Protein AF-A0A941S075-F1 (afdb_monomer)

Radius of gyration: 33.14 Å; Cα contacts (8 Å, |Δi|>4): 21; chains: 1; bounding box: 70×15×76 Å

Foldseek 3Di:
DDDDDDDWDQDPVRDTDDDDDPPDDPDDDDDDDDDDPPPPPPPPDPPDDDDDDPDDDDPPDDPDPCRVVVDPDD

Structure (mmCIF, N/CA/C/O backbone):
data_AF-A0A941S075-F1
#
_entry.id   AF-A0A941S075-F1
#
loop_
_atom_site.group_PDB
_atom_site.id
_atom_site.type_symbol
_atom_site.label_atom_id
_atom_site.label_alt_id
_atom_site.label_comp_id
_atom_site.label_asym_id
_atom_site.label_entity_id
_atom_site.label_seq_id
_atom_site.pdbx_PDB_ins_code
_atom_site.Cartn_x
_atom_site.Cartn_y
_atom_site.Cartn_z
_atom_site.occupancy
_atom_site.B_iso_or_equiv
_atom_site.auth_seq_id
_atom_site.auth_comp_id
_atom_site.auth_asym_id
_atom_site.auth_atom_id
_atom_site.pdbx_PDB_model_num
ATOM 1 N N . MET A 1 1 ? -0.509 0.198 34.378 1.00 52.25 1 MET A N 1
ATOM 2 C CA . MET A 1 1 ? -0.896 0.364 32.961 1.00 52.25 1 MET A CA 1
ATOM 3 C C . MET A 1 1 ? -1.211 -1.022 32.431 1.00 52.25 1 MET A C 1
ATOM 5 O O . MET A 1 1 ? -0.352 -1.883 32.558 1.00 52.25 1 MET A O 1
ATOM 9 N N . LYS A 1 2 ? -2.438 -1.279 31.970 1.00 54.28 2 LYS A N 1
ATOM 10 C CA . LYS A 1 2 ? -2.818 -2.571 31.379 1.00 54.28 2 LYS A CA 1
ATOM 11 C C . LYS A 1 2 ? -2.994 -2.312 29.885 1.00 54.28 2 LYS A C 1
ATOM 13 O O . LYS A 1 2 ? -3.897 -1.573 29.507 1.00 54.28 2 LYS A O 1
ATOM 18 N N . THR A 1 3 ? -2.069 -2.811 29.074 1.00 58.44 3 THR A N 1
ATOM 19 C CA . THR A 1 3 ? -2.128 -2.671 27.615 1.00 58.44 3 THR A CA 1
ATOM 20 C C . THR A 1 3 ? -3.025 -3.779 27.082 1.00 58.44 3 THR A C 1
ATOM 22 O O . THR A 1 3 ? -2.790 -4.949 27.374 1.00 58.44 3 THR A O 1
ATOM 25 N N . ILE A 1 4 ? -4.082 -3.408 26.363 1.00 63.31 4 ILE A N 1
ATOM 26 C CA . ILE A 1 4 ? -4.980 -4.356 25.702 1.00 63.31 4 ILE A CA 1
ATOM 27 C C . ILE A 1 4 ? -4.588 -4.362 24.231 1.00 63.31 4 ILE A C 1
ATOM 29 O O . ILE A 1 4 ? -4.913 -3.432 23.497 1.00 63.31 4 ILE A O 1
ATOM 33 N N . GLU A 1 5 ? -3.863 -5.394 23.818 1.00 60.09 5 GLU A N 1
ATOM 34 C CA . GLU A 1 5 ? -3.588 -5.649 22.408 1.00 60.09 5 GLU A CA 1
ATOM 35 C C . GLU A 1 5 ? -4.769 -6.423 21.830 1.00 60.09 5 GLU A C 1
ATOM 37 O O . GLU A 1 5 ? -5.092 -7.524 22.276 1.00 60.09 5 GLU A O 1
ATOM 42 N 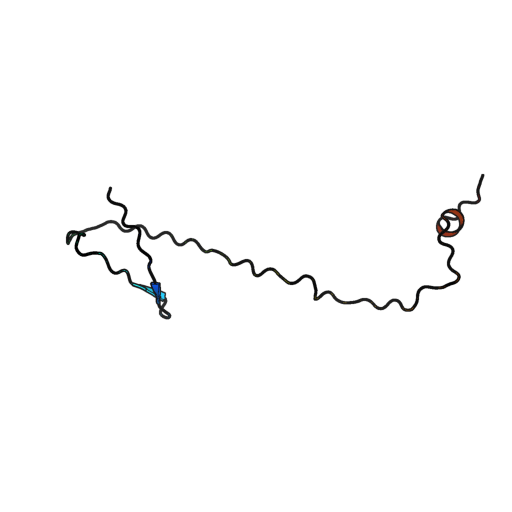N . THR A 1 6 ? -5.469 -5.816 20.877 1.00 64.94 6 THR A N 1
ATOM 43 C CA . THR A 1 6 ? -6.622 -6.432 20.221 1.00 64.94 6 THR A CA 1
ATOM 44 C C . THR A 1 6 ? -6.612 -6.101 18.739 1.00 64.94 6 THR A C 1
ATOM 46 O O . THR A 1 6 ? -6.174 -5.025 18.328 1.00 64.94 6 THR A O 1
ATOM 49 N N . THR A 1 7 ? -7.074 -7.044 17.924 1.00 62.31 7 THR A N 1
ATOM 50 C CA . THR A 1 7 ? -7.194 -6.857 16.480 1.00 62.31 7 THR A CA 1
ATOM 51 C C . THR A 1 7 ? -8.502 -6.136 16.194 1.00 62.31 7 THR A C 1
ATOM 53 O O . THR A 1 7 ? -9.585 -6.676 16.411 1.00 62.31 7 THR A O 1
ATOM 56 N N . ALA A 1 8 ? -8.401 -4.901 15.716 1.00 65.31 8 ALA A N 1
ATOM 57 C CA . ALA A 1 8 ? -9.553 -4.109 15.330 1.00 65.31 8 ALA A CA 1
ATOM 58 C C . ALA A 1 8 ? -9.827 -4.272 13.830 1.00 65.31 8 ALA A C 1
ATOM 60 O O . ALA A 1 8 ? -8.907 -4.214 13.014 1.00 65.31 8 ALA A O 1
ATOM 61 N N . VAL A 1 9 ? -11.093 -4.476 13.465 1.00 69.75 9 VAL A N 1
ATOM 62 C CA . VAL A 1 9 ? -11.517 -4.540 12.062 1.00 69.75 9 VAL A CA 1
ATOM 63 C C . VAL A 1 9 ? -12.069 -3.176 11.669 1.00 69.75 9 VAL A C 1
ATOM 65 O O . VAL A 1 9 ? -12.941 -2.632 12.350 1.00 69.75 9 VAL A O 1
ATOM 68 N N . ILE A 1 10 ? -11.550 -2.623 10.574 1.00 72.62 10 ILE A N 1
ATOM 69 C CA . ILE A 1 10 ? -12.073 -1.400 9.962 1.00 72.62 10 ILE A CA 1
ATOM 70 C C . ILE A 1 10 ? -13.151 -1.818 8.961 1.00 72.62 10 ILE A C 1
ATOM 72 O O . ILE A 1 10 ? -12.866 -2.522 7.991 1.00 72.62 10 ILE A O 1
ATOM 76 N N . GLY A 1 11 ? -14.394 -1.415 9.224 1.00 74.31 11 GLY A N 1
ATOM 77 C CA . GLY A 1 11 ? -15.522 -1.663 8.332 1.00 74.31 11 GLY A CA 1
ATOM 78 C C . GLY A 1 11 ? -15.440 -0.859 7.024 1.00 74.31 11 GLY A C 1
ATOM 79 O O . GLY A 1 11 ? -14.662 0.093 6.915 1.00 74.31 11 GLY A O 1
ATOM 80 N N . PRO A 1 12 ? -16.261 -1.196 6.011 1.00 74.94 12 PRO A N 1
ATOM 81 C CA . PRO A 1 12 ? -16.320 -0.461 4.739 1.00 74.94 12 PRO A CA 1
ATOM 82 C C . PRO A 1 12 ? -16.793 0.997 4.895 1.00 74.94 12 PRO A C 1
ATOM 84 O O . PRO A 1 12 ? -16.555 1.832 4.026 1.00 74.94 12 PRO A O 1
ATOM 87 N N . ASP A 1 13 ? -17.431 1.311 6.018 1.00 85.50 13 ASP A N 1
ATOM 88 C CA . ASP A 1 13 ? -17.854 2.640 6.462 1.00 85.50 13 ASP A CA 1
ATOM 89 C C . ASP A 1 13 ? -16.754 3.421 7.206 1.00 85.50 13 ASP A C 1
ATOM 91 O O . ASP A 1 13 ? -16.994 4.535 7.669 1.00 85.50 13 ASP A O 1
ATOM 95 N N . ARG A 1 14 ? -15.539 2.862 7.294 1.00 71.56 14 ARG A N 1
ATOM 96 C CA . ARG A 1 14 ? -14.397 3.402 8.049 1.00 71.56 14 ARG A CA 1
ATOM 97 C C . ARG A 1 14 ? -14.637 3.472 9.561 1.00 71.56 14 ARG A C 1
ATOM 99 O O . ARG A 1 14 ? -13.934 4.212 10.249 1.00 71.56 14 ARG A O 1
ATOM 106 N N . LEU A 1 15 ? -15.584 2.699 10.094 1.00 75.38 15 LEU A N 1
ATOM 107 C CA . LEU A 1 15 ? -15.772 2.571 11.536 1.00 75.38 15 LEU A CA 1
ATOM 108 C C . LEU A 1 15 ? -14.850 1.489 12.109 1.00 75.38 15 LEU A C 1
ATOM 110 O O . LEU A 1 15 ? -14.789 0.360 11.619 1.00 75.38 15 LEU A O 1
ATOM 114 N N . LEU A 1 16 ? -14.135 1.848 13.176 1.00 72.25 16 LEU A N 1
ATOM 115 C CA . LEU A 1 16 ? -13.318 0.932 13.965 1.00 72.25 16 LEU A CA 1
ATOM 116 C C . LEU A 1 16 ? -14.193 0.304 15.053 1.00 72.25 16 LEU A C 1
ATOM 118 O O . LEU A 1 16 ? -14.554 0.977 16.018 1.00 72.25 16 LEU A O 1
ATOM 122 N N . THR A 1 17 ? -14.528 -0.979 14.913 1.00 74.88 17 THR A N 1
ATOM 123 C CA . THR A 1 17 ? -15.294 -1.699 15.942 1.00 74.88 17 THR A CA 1
ATOM 124 C C . THR A 1 17 ? -14.354 -2.594 16.740 1.00 74.88 17 THR A C 1
ATOM 126 O O . THR A 1 17 ? -13.698 -3.471 16.180 1.00 74.88 17 THR A O 1
ATOM 129 N N . VAL A 1 18 ? -14.276 -2.369 18.054 1.00 74.31 18 VAL A N 1
ATOM 130 C CA . VAL A 1 18 ? -13.439 -3.153 18.971 1.00 74.31 18 VAL A CA 1
ATOM 131 C C . VAL A 1 18 ? -14.326 -3.793 20.024 1.00 74.31 18 VAL A C 1
ATOM 133 O O . VAL A 1 18 ? -15.012 -3.099 20.773 1.00 74.31 18 VAL A O 1
ATOM 136 N N . GLN A 1 19 ? -14.295 -5.121 20.106 1.00 74.31 19 GLN A N 1
ATOM 137 C CA . GLN A 1 19 ? -14.951 -5.846 21.184 1.00 74.31 19 GLN A CA 1
ATOM 138 C C . GLN A 1 19 ? -13.969 -6.003 22.347 1.00 74.31 19 GLN A C 1
ATOM 140 O O . GLN A 1 19 ? -12.988 -6.740 22.255 1.00 74.31 19 GLN A O 1
ATOM 145 N N . LEU A 1 20 ? -14.215 -5.274 23.436 1.00 75.44 20 LEU A N 1
ATOM 146 C CA . LEU A 1 20 ? -13.419 -5.392 24.655 1.00 75.44 20 LEU A CA 1
ATOM 147 C C . LEU A 1 20 ? -13.810 -6.672 25.418 1.00 75.44 20 LEU A C 1
ATOM 149 O O . LEU A 1 20 ? -15.000 -6.989 25.506 1.00 75.44 20 LEU A O 1
ATOM 153 N N . PRO A 1 21 ? -12.839 -7.415 25.975 1.00 73.62 21 PRO A N 1
ATOM 154 C CA . PRO A 1 21 ? -13.124 -8.588 26.792 1.00 73.62 21 PRO A CA 1
ATOM 155 C C . PRO A 1 21 ? -13.825 -8.199 28.101 1.00 73.62 21 PRO A C 1
ATOM 157 O O . PRO A 1 21 ? -13.649 -7.096 28.615 1.00 73.62 21 PRO A O 1
ATOM 160 N N . ALA A 1 22 ? -14.578 -9.139 28.680 1.00 74.75 22 ALA A N 1
ATOM 161 C CA . ALA A 1 22 ? -15.375 -8.920 29.894 1.00 74.75 22 ALA A CA 1
ATOM 162 C C . ALA A 1 22 ? -14.553 -8.566 31.156 1.00 74.75 22 ALA A C 1
ATOM 164 O O . ALA A 1 22 ? -15.125 -8.171 32.165 1.00 74.75 22 ALA A O 1
ATOM 165 N N . ASP A 1 23 ? -13.224 -8.696 31.097 1.00 72.69 23 ASP A N 1
ATOM 166 C CA . ASP A 1 23 ? -12.277 -8.355 32.170 1.00 72.69 23 ASP A CA 1
ATOM 167 C C . ASP A 1 23 ? -11.916 -6.851 32.213 1.00 72.69 23 ASP A C 1
ATOM 169 O O . ASP A 1 23 ? -11.083 -6.413 33.008 1.00 72.69 23 ASP A O 1
ATOM 173 N N . VAL A 1 24 ? -12.508 -6.034 31.332 1.00 72.06 24 VAL A N 1
ATOM 174 C CA . VAL A 1 24 ? -12.361 -4.574 31.363 1.00 72.06 24 VAL A CA 1
ATOM 175 C C . VAL A 1 24 ? -13.471 -3.973 32.216 1.00 72.06 24 VAL A C 1
ATOM 177 O O . VAL A 1 24 ? -14.656 -4.107 31.910 1.00 72.06 24 VAL A O 1
ATOM 180 N N 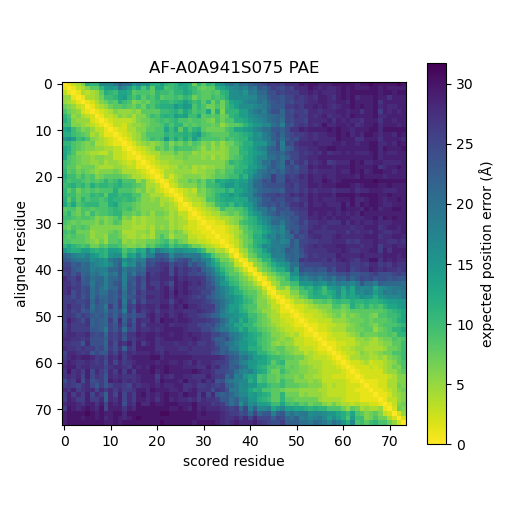. THR A 1 25 ? -13.087 -3.284 33.288 1.00 74.06 25 THR A N 1
ATOM 181 C CA . THR A 1 25 ? -14.031 -2.611 34.178 1.00 74.06 25 THR A CA 1
ATOM 182 C C . THR A 1 25 ? -14.781 -1.510 33.432 1.00 74.06 25 THR A C 1
ATOM 184 O O . THR A 1 25 ? -14.190 -0.741 32.677 1.00 74.06 25 THR A O 1
ATOM 187 N N . LEU A 1 26 ? -16.085 -1.384 33.673 1.00 73.12 26 LEU A N 1
ATOM 188 C CA . LEU A 1 26 ? -16.863 -0.271 33.134 1.00 73.12 26 LEU A CA 1
ATOM 189 C C . LEU A 1 26 ? -16.382 1.036 33.777 1.00 73.12 26 LEU A C 1
ATOM 191 O O . LEU A 1 26 ? -16.383 1.172 35.000 1.00 73.12 26 LEU A O 1
ATOM 195 N N . GLY A 1 27 ? -15.947 1.993 32.962 1.00 76.94 27 GLY A N 1
ATOM 196 C CA . GLY A 1 27 ? -15.433 3.269 33.451 1.00 76.94 27 GLY A CA 1
ATOM 197 C C . GLY A 1 27 ? -14.648 4.043 32.393 1.00 76.94 27 GLY A C 1
ATOM 198 O O . GLY A 1 27 ? -14.457 3.547 31.280 1.00 76.94 27 GLY A O 1
ATOM 199 N N . PRO A 1 28 ? -14.185 5.260 32.719 1.00 72.75 28 PRO A N 1
ATOM 200 C CA . PRO A 1 28 ? -13.371 6.060 31.814 1.00 72.75 28 PRO A CA 1
ATOM 201 C C . PRO A 1 28 ? -12.006 5.398 31.587 1.00 72.75 28 PRO A C 1
ATOM 203 O O . PRO A 1 28 ? -11.259 5.155 32.532 1.00 72.75 28 PRO A O 1
ATOM 206 N N . HIS A 1 29 ? -11.680 5.126 30.325 1.00 71.31 29 HIS A N 1
ATOM 207 C CA . HIS A 1 29 ? -10.398 4.563 29.906 1.00 71.31 29 HIS A CA 1
ATOM 208 C C . HIS A 1 29 ? -9.792 5.439 28.812 1.00 71.31 29 HIS A C 1
ATOM 210 O O . HIS A 1 29 ? -10.492 5.880 27.902 1.00 71.31 29 HIS A O 1
ATOM 216 N N . ASN A 1 30 ? -8.483 5.672 28.889 1.00 69.19 30 ASN A N 1
ATOM 217 C CA . ASN A 1 30 ? -7.744 6.332 27.818 1.00 69.19 30 ASN A CA 1
ATOM 218 C C . ASN A 1 30 ? -7.396 5.298 26.746 1.00 69.19 30 ASN A C 1
ATOM 220 O O . ASN A 1 30 ? -6.733 4.304 27.043 1.00 69.19 30 ASN A O 1
ATOM 224 N N . ILE A 1 31 ? -7.837 5.543 25.514 1.00 74.00 31 ILE A N 1
ATOM 225 C CA . ILE A 1 31 ? -7.578 4.677 24.362 1.00 74.00 31 ILE A CA 1
ATOM 226 C C . ILE A 1 31 ? -6.523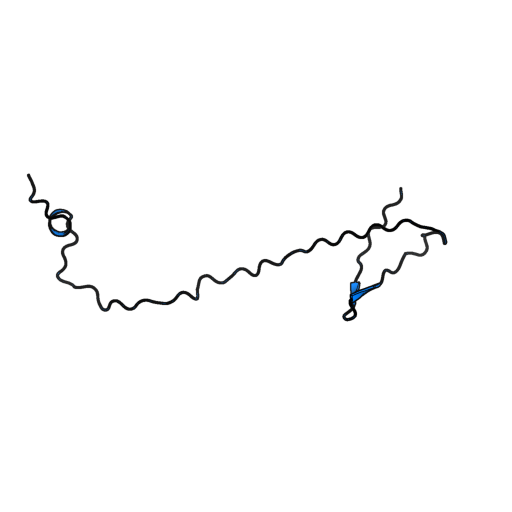 5.351 23.485 1.00 74.00 31 ILE A C 1
ATOM 228 O O . ILE A 1 31 ? -6.678 6.513 23.113 1.00 74.00 31 ILE A O 1
ATOM 232 N N . LEU A 1 32 ? -5.462 4.618 23.147 1.00 73.62 32 LEU A N 1
ATOM 233 C CA . LEU A 1 32 ? -4.460 5.032 22.168 1.00 73.62 32 LEU A CA 1
ATOM 234 C C . LEU A 1 32 ? -4.610 4.146 20.931 1.00 73.62 32 LEU A C 1
ATOM 236 O O . LEU A 1 32 ? -4.429 2.934 21.018 1.00 73.62 32 LEU A O 1
ATOM 240 N N . VAL A 1 33 ? -4.946 4.750 19.794 1.00 72.50 33 VAL A N 1
ATOM 241 C CA . VAL A 1 33 ? -5.013 4.059 18.503 1.00 72.50 33 VAL A CA 1
ATOM 242 C C . VAL A 1 33 ? -3.778 4.448 17.704 1.00 72.50 33 VAL A C 1
ATOM 244 O O . VAL A 1 33 ? -3.567 5.627 17.430 1.00 72.50 33 VAL A O 1
ATOM 247 N N . VAL A 1 34 ? -2.966 3.457 17.342 1.00 72.00 34 VAL A N 1
ATOM 248 C CA . VAL A 1 34 ? -1.817 3.626 16.449 1.00 72.00 34 VAL A CA 1
ATOM 249 C C . VAL A 1 34 ? -2.151 2.902 15.154 1.00 72.00 34 VAL A C 1
ATOM 251 O O . VAL A 1 34 ? -2.409 1.701 15.169 1.00 72.00 34 VAL A O 1
ATOM 254 N N . VAL A 1 35 ? -2.202 3.644 14.052 1.00 70.50 35 VAL A N 1
ATOM 255 C CA . VAL A 1 35 ? -2.415 3.088 12.714 1.00 70.50 35 VAL A CA 1
ATOM 256 C C . VAL A 1 35 ? -1.057 3.035 12.036 1.00 70.50 35 VAL A C 1
ATOM 258 O O . VAL A 1 35 ? -0.452 4.079 11.802 1.00 70.50 35 VAL A O 1
ATOM 261 N N . ASP A 1 36 ? -0.581 1.824 11.767 1.00 62.19 36 ASP A N 1
ATOM 262 C CA . ASP A 1 36 ? 0.622 1.600 10.975 1.00 62.19 36 ASP A CA 1
ATOM 263 C C . ASP A 1 36 ? 0.185 1.271 9.545 1.00 62.19 36 ASP A C 1
ATOM 265 O O . ASP A 1 36 ? -0.391 0.211 9.280 1.00 62.19 36 ASP A O 1
ATOM 269 N N . ASP A 1 37 ? 0.370 2.223 8.634 1.00 58.22 3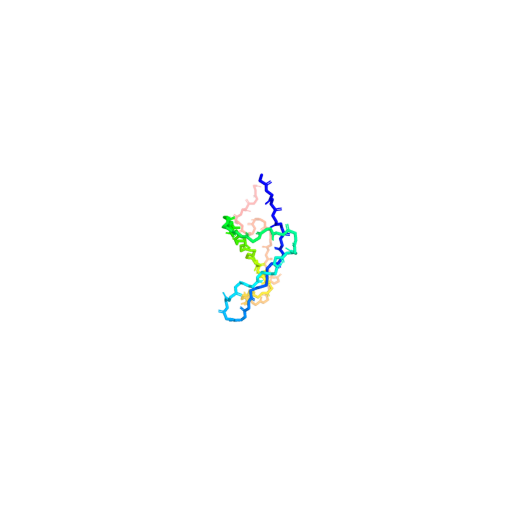7 ASP A N 1
ATOM 270 C CA . ASP A 1 37 ? 0.104 2.008 7.217 1.00 58.22 37 ASP A CA 1
ATOM 271 C C . ASP A 1 37 ? 1.267 1.190 6.649 1.00 58.22 37 ASP A C 1
ATOM 273 O O . ASP A 1 37 ? 2.299 1.719 6.228 1.00 58.22 37 ASP A O 1
ATOM 277 N N . LEU A 1 38 ? 1.095 -0.133 6.609 1.00 59.16 38 LEU A N 1
ATOM 278 C CA . LEU A 1 38 ? 1.925 -0.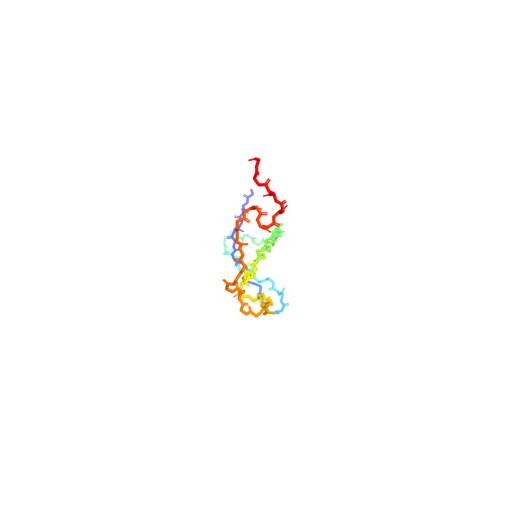986 5.771 1.00 59.16 38 LEU A CA 1
ATOM 279 C C . LEU A 1 38 ? 1.563 -0.680 4.319 1.00 59.16 38 LEU A C 1
ATOM 281 O O . LEU A 1 38 ? 0.735 -1.360 3.711 1.00 59.16 38 LEU A O 1
ATOM 285 N N . VAL A 1 39 ? 2.186 0.361 3.762 1.00 54.97 39 VAL A N 1
ATOM 286 C CA . VAL A 1 39 ? 2.208 0.599 2.322 1.00 54.97 39 VAL A CA 1
ATOM 287 C C . VAL A 1 39 ? 2.774 -0.673 1.706 1.00 54.97 39 VAL A C 1
ATOM 289 O O . VAL A 1 39 ? 3.982 -0.910 1.713 1.00 54.97 39 VAL A O 1
ATOM 292 N N . GLN A 1 40 ? 1.889 -1.538 1.211 1.00 55.97 40 GLN A N 1
ATOM 293 C CA . GLN A 1 40 ? 2.273 -2.634 0.345 1.00 55.97 40 GLN A CA 1
ATOM 294 C C . GLN A 1 40 ? 2.851 -1.980 -0.902 1.00 55.97 40 GLN A C 1
ATOM 296 O O . GLN A 1 40 ? 2.125 -1.636 -1.834 1.00 55.97 40 GLN A O 1
ATOM 301 N N . THR A 1 41 ? 4.166 -1.763 -0.899 1.00 57.78 41 THR A N 1
ATOM 302 C CA . THR A 1 41 ? 4.925 -1.422 -2.093 1.00 57.78 41 THR A CA 1
ATOM 303 C C . THR A 1 41 ? 4.667 -2.547 -3.073 1.00 57.78 41 THR A C 1
ATOM 305 O O . THR A 1 41 ? 5.249 -3.629 -2.990 1.00 57.78 41 THR A O 1
ATOM 308 N N . ARG A 1 42 ? 3.710 -2.322 -3.971 1.00 61.03 42 ARG A N 1
ATOM 309 C CA . ARG A 1 42 ? 3.444 -3.209 -5.087 1.00 61.03 42 ARG A CA 1
ATOM 310 C C . ARG A 1 42 ? 4.736 -3.214 -5.885 1.00 61.03 42 ARG A C 1
ATOM 312 O O . ARG A 1 42 ? 5.062 -2.206 -6.503 1.00 61.03 42 ARG A O 1
ATOM 319 N N . ALA A 1 43 ? 5.497 -4.301 -5.798 1.00 63.06 43 ALA A N 1
ATOM 320 C CA . ALA A 1 43 ? 6.712 -4.460 -6.577 1.00 63.06 43 ALA A CA 1
ATOM 321 C C . ALA A 1 43 ? 6.340 -4.240 -8.049 1.00 63.06 43 ALA A C 1
ATOM 323 O O . ALA A 1 43 ? 5.595 -5.033 -8.633 1.00 63.06 43 ALA A O 1
ATOM 324 N N . SER A 1 44 ? 6.765 -3.111 -8.615 1.00 66.88 44 SER A N 1
ATOM 325 C CA . SER A 1 44 ? 6.567 -2.828 -10.027 1.00 66.88 44 SER A CA 1
ATOM 326 C C . SER A 1 44 ? 7.422 -3.816 -10.800 1.00 66.88 44 SER A C 1
ATOM 328 O O . SER A 1 44 ? 8.634 -3.903 -10.606 1.00 66.88 44 SER A O 1
ATOM 330 N N . ARG A 1 45 ? 6.751 -4.599 -11.633 1.00 69.25 45 ARG A N 1
ATOM 331 C CA . ARG A 1 45 ? 7.359 -5.546 -12.553 1.00 69.25 45 ARG A CA 1
ATOM 332 C C . ARG A 1 45 ? 8.236 -4.767 -13.543 1.00 69.25 45 ARG A C 1
ATOM 334 O O . ARG A 1 45 ? 7.748 -3.854 -14.198 1.00 69.25 45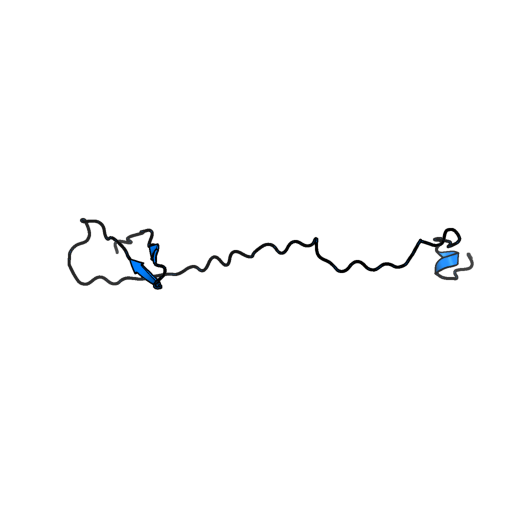 ARG A O 1
ATOM 341 N N . LEU A 1 46 ? 9.538 -5.065 -13.569 1.00 73.25 46 LEU A N 1
ATOM 342 C CA . LEU A 1 46 ? 10.551 -4.416 -14.424 1.00 73.25 46 LEU A CA 1
ATOM 343 C C . LEU A 1 46 ? 10.560 -4.994 -15.856 1.00 73.25 46 LEU A C 1
ATOM 345 O O . LEU A 1 46 ? 11.542 -4.873 -16.576 1.00 73.25 46 LEU A O 1
ATOM 349 N N . ASP A 1 47 ? 9.495 -5.681 -16.250 1.00 78.06 47 ASP A N 1
ATOM 350 C CA . ASP A 1 47 ? 9.352 -6.374 -17.533 1.00 78.06 47 ASP A CA 1
ATOM 351 C C . ASP A 1 47 ? 8.624 -5.549 -18.607 1.00 78.06 47 ASP A C 1
ATOM 353 O O . ASP A 1 47 ? 8.608 -5.956 -19.764 1.00 78.06 47 ASP A O 1
ATOM 357 N N . ASP A 1 48 ? 8.086 -4.374 -18.267 1.00 79.12 48 ASP A N 1
ATOM 358 C CA . ASP A 1 48 ? 7.337 -3.510 -19.192 1.00 79.12 48 ASP A CA 1
ATOM 359 C C . ASP A 1 48 ? 8.119 -2.232 -19.545 1.00 79.12 48 ASP A C 1
ATOM 361 O O . ASP A 1 48 ? 7.735 -1.112 -19.200 1.00 79.12 48 ASP A O 1
ATOM 365 N N . PHE A 1 49 ? 9.278 -2.402 -20.189 1.00 83.62 49 PHE A N 1
ATOM 366 C CA . PHE A 1 49 ? 10.052 -1.289 -20.743 1.00 83.62 49 PHE A CA 1
ATOM 367 C C . PHE A 1 49 ? 9.853 -1.184 -22.260 1.00 83.62 49 PHE A C 1
ATOM 369 O O . PHE A 1 49 ? 9.796 -2.208 -22.949 1.00 83.62 49 PHE A O 1
ATOM 376 N N . PRO A 1 50 ? 9.800 0.040 -22.820 1.00 87.19 50 PRO A N 1
ATOM 377 C CA . PRO A 1 50 ? 9.725 0.223 -24.262 1.00 87.19 50 PRO A CA 1
ATOM 378 C C . PRO A 1 50 ? 10.932 -0.432 -24.940 1.00 87.19 50 PRO A C 1
ATOM 380 O O . PRO A 1 50 ? 12.084 -0.148 -24.611 1.00 87.19 50 PRO A O 1
ATOM 383 N N . THR A 1 51 ? 10.659 -1.316 -25.899 1.00 87.31 51 THR A N 1
ATOM 384 C CA . THR A 1 51 ? 11.696 -1.969 -26.701 1.00 87.31 51 THR A CA 1
ATOM 385 C C . THR A 1 51 ? 12.063 -1.070 -27.876 1.00 87.31 51 THR A C 1
ATOM 387 O O . THR A 1 51 ? 11.193 -0.670 -28.649 1.00 87.31 51 THR A O 1
ATOM 390 N N . ILE A 1 52 ? 13.351 -0.755 -28.014 1.00 90.88 52 ILE A N 1
ATOM 391 C CA . ILE A 1 52 ? 13.892 -0.081 -29.197 1.00 90.88 52 ILE A CA 1
ATOM 392 C C . ILE A 1 52 ? 14.292 -1.126 -30.247 1.00 90.88 52 ILE A C 1
ATOM 394 O O . ILE A 1 52 ? 15.014 -2.071 -29.933 1.00 90.88 52 ILE A O 1
ATOM 398 N N . ASP A 1 53 ? 13.840 -0.947 -31.490 1.00 90.75 53 ASP A N 1
ATOM 399 C CA . ASP A 1 53 ? 14.304 -1.717 -32.649 1.00 90.75 53 ASP A CA 1
ATOM 400 C C . ASP A 1 53 ? 15.347 -0.894 -33.417 1.00 90.75 53 ASP A C 1
ATOM 402 O O . ASP A 1 53 ? 15.052 0.187 -33.929 1.00 90.75 53 ASP A O 1
ATOM 406 N N . VAL A 1 54 ? 16.583 -1.392 -33.455 1.00 91.25 54 VAL A N 1
ATOM 407 C CA . VAL A 1 54 ? 17.719 -0.768 -34.156 1.00 91.25 54 VAL A CA 1
ATOM 408 C C . VAL A 1 54 ? 18.127 -1.543 -35.414 1.00 91.25 54 VAL A C 1
ATOM 410 O O . VAL A 1 54 ? 19.161 -1.248 -36.012 1.00 91.25 54 VAL A O 1
ATOM 413 N N . GLY A 1 55 ? 17.316 -2.518 -35.836 1.00 91.25 55 GLY A N 1
ATOM 414 C CA . GLY A 1 55 ? 17.626 -3.402 -36.951 1.00 91.25 55 GLY A CA 1
ATOM 415 C C . GLY A 1 55 ? 18.748 -4.408 -36.645 1.00 91.25 55 GLY A C 1
ATOM 416 O O . GLY A 1 55 ? 19.267 -4.480 -35.527 1.00 91.25 55 GLY A O 1
ATOM 417 N N . PRO A 1 56 ? 19.121 -5.241 -37.632 1.00 89.88 56 PRO A N 1
ATOM 418 C CA . PRO A 1 56 ? 20.156 -6.252 -37.461 1.00 89.88 56 PRO A CA 1
ATOM 419 C C . PRO A 1 56 ? 21.543 -5.625 -37.292 1.00 89.88 56 PRO A C 1
ATOM 421 O O . PRO A 1 56 ? 21.899 -4.659 -37.969 1.00 89.88 56 PRO A O 1
ATOM 424 N N . TRP A 1 57 ? 22.362 -6.233 -36.433 1.00 87.44 57 TRP A N 1
ATOM 425 C CA . TRP A 1 57 ? 23.750 -5.820 -36.252 1.00 87.44 57 TRP A CA 1
ATOM 426 C C . TRP A 1 57 ? 24.561 -6.037 -37.546 1.00 87.44 57 TRP A C 1
ATOM 428 O O . TRP A 1 57 ? 24.490 -7.124 -38.131 1.00 87.44 57 TRP A O 1
ATOM 438 N N . PRO A 1 58 ? 25.347 -5.049 -38.010 1.00 88.94 58 PRO A N 1
ATOM 439 C CA . PRO A 1 58 ? 26.122 -5.178 -39.239 1.00 88.94 58 PRO A CA 1
ATOM 440 C C . PRO A 1 58 ? 27.217 -6.240 -39.090 1.00 88.94 58 PRO A C 1
ATOM 442 O O . PRO A 1 58 ? 28.061 -6.164 -38.201 1.00 88.94 58 PRO A O 1
ATOM 445 N N . SER A 1 59 ? 27.250 -7.219 -39.997 1.00 88.31 59 SER A N 1
ATOM 446 C CA . SER A 1 59 ? 28.241 -8.309 -39.970 1.00 88.31 59 SER A CA 1
ATOM 447 C C . SER A 1 59 ? 29.666 -7.861 -40.311 1.00 88.31 59 SER A C 1
ATOM 449 O O . SER A 1 59 ? 30.621 -8.585 -40.045 1.00 88.31 59 SER A O 1
ATOM 451 N N . THR A 1 60 ? 29.813 -6.679 -40.908 1.00 89.38 60 THR A N 1
ATOM 452 C CA . THR A 1 60 ? 31.090 -6.131 -41.378 1.00 89.38 60 THR A CA 1
ATOM 453 C C . THR A 1 60 ? 31.744 -5.174 -40.385 1.00 89.38 60 THR A C 1
ATOM 455 O O . THR A 1 60 ? 32.813 -4.645 -40.684 1.00 89.38 60 THR A O 1
ATOM 458 N N . ILE A 1 61 ? 31.119 -4.901 -39.234 1.00 88.44 61 ILE A N 1
ATOM 459 C CA . ILE A 1 61 ? 31.699 -3.985 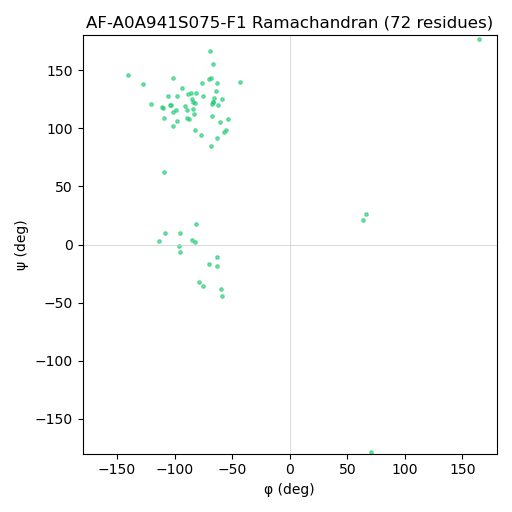-38.248 1.00 88.44 61 ILE A CA 1
ATOM 460 C C . ILE A 1 61 ? 32.848 -4.667 -37.504 1.00 88.44 61 ILE A C 1
ATOM 462 O O . ILE A 1 61 ? 32.703 -5.764 -36.963 1.00 88.44 61 ILE A O 1
ATOM 466 N N . SER A 1 62 ? 34.002 -4.007 -37.469 1.00 85.12 62 SER A N 1
ATOM 467 C CA . SER A 1 62 ? 35.103 -4.445 -36.621 1.00 85.12 62 SER A CA 1
ATOM 468 C C . SER A 1 62 ? 34.872 -3.963 -35.193 1.00 85.12 62 SER A C 1
ATOM 470 O O . SER A 1 62 ? 34.593 -2.789 -34.961 1.00 85.12 62 SER A O 1
ATOM 472 N N . LEU A 1 63 ? 35.002 -4.878 -34.230 1.00 88.19 63 LEU A N 1
ATOM 473 C CA . LEU A 1 63 ? 34.980 -4.570 -32.795 1.00 88.19 63 LEU A CA 1
ATOM 474 C C . LEU A 1 63 ? 36.391 -4.399 -32.220 1.00 88.19 63 LEU A C 1
ATOM 476 O O . LEU A 1 63 ? 36.576 -4.365 -31.003 1.00 88.19 63 LEU A O 1
ATOM 480 N N . ARG A 1 64 ? 37.407 -4.344 -33.086 1.00 87.06 64 ARG A N 1
ATOM 481 C CA . ARG A 1 64 ? 38.771 -4.060 -32.661 1.00 87.06 64 ARG A CA 1
ATOM 482 C C . ARG A 1 64 ? 38.873 -2.610 -32.224 1.00 87.06 64 ARG A C 1
ATOM 484 O O . ARG A 1 64 ? 38.285 -1.717 -32.828 1.00 87.06 64 ARG A O 1
ATOM 491 N N . ARG A 1 65 ? 39.656 -2.381 -31.174 1.00 86.50 65 ARG A N 1
ATOM 492 C CA . ARG A 1 65 ? 39.870 -1.049 -30.606 1.00 86.50 65 ARG A CA 1
ATOM 493 C C . ARG A 1 65 ? 40.475 -0.101 -31.638 1.00 86.5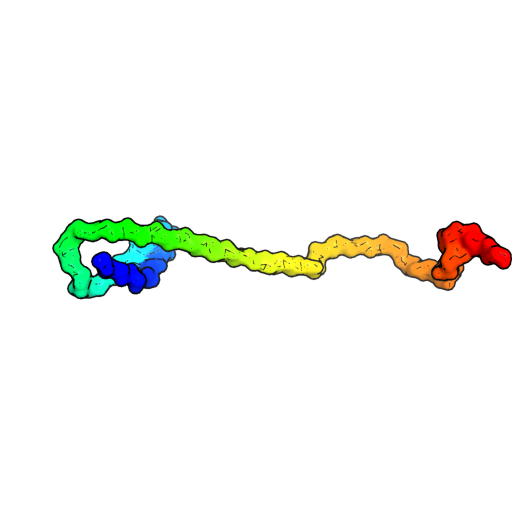0 65 ARG A C 1
ATOM 495 O O . ARG A 1 65 ? 40.079 1.054 -31.704 1.00 86.50 65 ARG A O 1
ATOM 502 N N . GLU A 1 66 ? 41.381 -0.609 -32.465 1.00 89.56 66 GLU A N 1
ATOM 503 C CA . GLU A 1 66 ? 42.024 0.158 -33.530 1.00 89.56 66 GLU A CA 1
ATOM 504 C C . GLU A 1 66 ? 40.994 0.719 -34.520 1.00 89.56 66 GLU A C 1
ATOM 506 O O . GLU A 1 66 ? 41.027 1.904 -34.841 1.00 89.56 66 GLU A O 1
ATOM 511 N N . ASP A 1 67 ? 40.025 -0.105 -34.92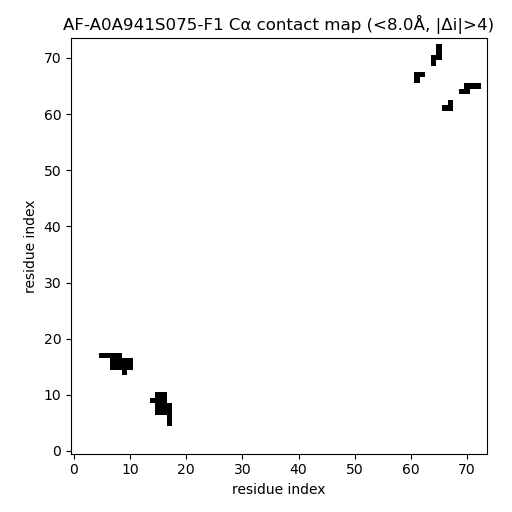1 1.00 86.62 67 ASP A N 1
ATOM 512 C CA . ASP A 1 67 ? 38.992 0.264 -35.890 1.00 86.62 67 ASP A CA 1
ATOM 513 C C . ASP A 1 67 ? 37.868 1.111 -35.264 1.00 86.62 67 ASP A C 1
ATOM 515 O O . ASP A 1 67 ? 37.308 1.981 -35.926 1.00 86.62 67 ASP A O 1
ATOM 519 N N . LEU A 1 68 ? 37.551 0.890 -33.982 1.00 88.81 68 LEU A N 1
ATOM 520 C CA . LEU A 1 68 ? 36.537 1.661 -33.249 1.00 88.81 68 LEU A CA 1
ATOM 521 C C . LEU A 1 68 ? 37.022 3.059 -32.844 1.00 88.81 68 LEU A C 1
ATOM 523 O O . LEU A 1 68 ? 36.230 4.000 -32.830 1.00 88.81 68 LEU A O 1
ATOM 527 N N . TYR A 1 69 ? 38.302 3.193 -32.492 1.00 87.81 69 TYR A N 1
ATOM 528 C CA . TYR A 1 69 ? 38.871 4.428 -31.943 1.00 87.81 69 TYR A CA 1
ATOM 529 C C . TYR A 1 69 ? 39.894 5.099 -32.868 1.00 87.81 69 TYR A C 1
ATOM 531 O O . TYR A 1 69 ? 40.467 6.122 -32.499 1.00 87.81 69 TYR A O 1
ATOM 539 N N . GLY A 1 70 ? 40.120 4.559 -34.070 1.00 83.31 70 GLY A N 1
ATOM 540 C CA . GLY A 1 70 ? 41.074 5.114 -35.033 1.00 83.31 70 GLY A CA 1
ATOM 541 C C . GLY A 1 70 ? 42.528 5.031 -34.562 1.00 83.31 70 GLY A C 1
ATOM 542 O O . GLY A 1 70 ? 43.353 5.855 -34.953 1.00 83.31 70 GLY A O 1
ATOM 543 N N . GLU A 1 71 ? 42.851 4.064 -33.700 1.00 83.69 71 GLU A N 1
ATOM 544 C CA . GLU A 1 71 ? 44.219 3.855 -33.236 1.00 83.69 71 GLU A CA 1
ATOM 545 C C . GLU A 1 71 ? 44.989 3.037 -34.278 1.00 83.69 71 GLU A C 1
ATOM 547 O O . GLU A 1 71 ? 44.912 1.812 -34.310 1.00 83.69 71 GLU A O 1
ATOM 552 N N . SER A 1 72 ? 45.773 3.694 -35.132 1.00 73.31 72 SER A N 1
ATOM 553 C CA . SER A 1 72 ? 46.806 2.999 -35.900 1.00 73.31 72 SER A CA 1
ATOM 554 C C . SER A 1 72 ? 47.876 2.526 -34.915 1.00 73.31 72 SER A C 1
ATOM 556 O O . SER A 1 72 ? 48.553 3.361 -34.308 1.00 73.31 72 SER A O 1
ATOM 558 N N . GLY A 1 73 ? 47.973 1.209 -34.706 1.00 68.62 73 GLY A N 1
ATOM 559 C CA . GLY A 1 73 ? 48.970 0.580 -33.837 1.00 68.62 73 GLY A CA 1
ATOM 560 C C . GLY A 1 73 ? 50.362 1.188 -34.027 1.00 68.62 73 GLY A C 1
ATOM 561 O O . GLY A 1 73 ? 50.735 1.546 -35.142 1.00 68.62 73 GLY A O 1
ATOM 562 N N . ARG A 1 74 ? 51.069 1.359 -32.907 1.00 65.00 74 ARG A N 1
ATOM 563 C CA . ARG A 1 74 ? 52.403 1.972 -32.835 1.00 65.00 74 ARG A CA 1
ATOM 564 C C . ARG A 1 74 ? 53.395 1.371 -33.824 1.00 65.00 74 ARG A C 1
ATOM 566 O O . ARG A 1 74 ? 53.390 0.127 -33.952 1.00 65.00 74 ARG A O 1
#

pLDDT: mean 74.82, std 10.73, range [52.25, 91.25]

Sequence (74 aa):
MKTIETTAVIGPDRLLTVQLPADVTLGPHNILVVVDDLVQTRASRLDDFPTIDVGPWPSTISLRREDLYGESGR

Secondary structure (DSSP, 8-state):
--------EE-TT--EE----TTSPSS------------------TT-PPPP---SPPTT----HHHHHT----

Solvent-accessible surface area (backbone atoms only — not comparable to full-atom values): 5743 Å² total; per-residue (Å²): 137,85,85,83,89,74,91,66,52,70,46,99,85,71,47,77,56,73,87,78,64,90,89,60,77,92,71,96,73,92,82,85,86,83,84,81,82,77,74,76,76,71,79,74,74,89,82,80,67,90,82,84,87,83,73,80,81,69,90,82,66,66,87,47,65,40,73,68,69,70,47,77,78,132

Mean predicted aligned error: 16.84 Å